Protein AF-A0A1H8K3H8-F1 (afdb_monomer_lite)

Radius of gyration: 20.2 Å; chains: 1; bounding box: 39×56×71 Å

Sequence (162 aa):
MPALSNFAFTDTVAIQMSALSADQTIDALEAACDAVFAGLRADYLHHVAPTSDARMERHVQAFEAWQTAGVSVTYYRTIPSLTPPLRSVGDQLTKLLQTRLSGIYERTIDADAISDIGTTIKTNPGHDTRLVELIADVAAFLLYIRQPGHLQPDVSDLLSEI

Structure (mmCIF, N/CA/C/O backbone):
data_AF-A0A1H8K3H8-F1
#
_entry.id   AF-A0A1H8K3H8-F1
#
loop_
_atom_site.group_PDB
_atom_site.id
_atom_site.type_symbol
_atom_site.label_atom_id
_atom_site.label_alt_id
_atom_site.label_comp_id
_atom_site.label_asym_id
_atom_site.label_entity_id
_atom_site.label_seq_id
_atom_site.pdbx_PDB_ins_code
_atom_site.Cartn_x
_atom_site.Cartn_y
_atom_site.Cartn_z
_atom_site.occupancy
_atom_site.B_iso_or_equiv
_atom_site.auth_seq_id
_atom_site.auth_comp_id
_atom_site.auth_asym_id
_atom_site.auth_atom_id
_atom_site.pdbx_PDB_model_num
ATOM 1 N N . MET A 1 1 ? 6.168 42.281 49.032 1.00 39.59 1 MET A N 1
ATOM 2 C CA . MET A 1 1 ? 6.511 41.459 47.852 1.00 39.59 1 MET A CA 1
ATOM 3 C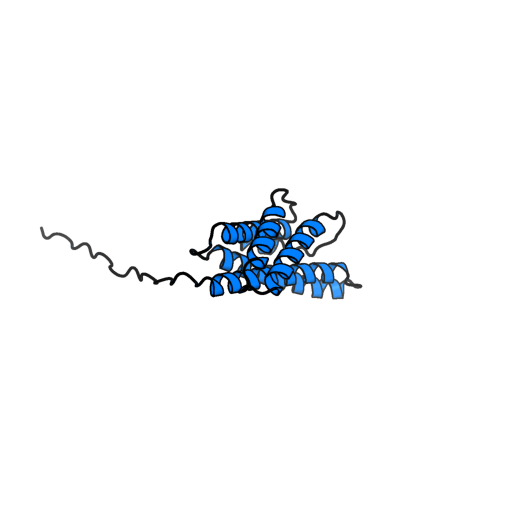 C . MET A 1 1 ? 5.208 40.915 47.285 1.00 39.59 1 MET A C 1
ATOM 5 O O . MET A 1 1 ? 4.563 40.165 48.009 1.00 39.59 1 MET A O 1
ATOM 9 N N . PRO A 1 2 ? 4.742 41.343 46.100 1.00 36.66 2 PRO A N 1
ATOM 10 C CA . PRO A 1 2 ? 3.550 40.765 45.492 1.00 36.66 2 PRO A CA 1
ATOM 11 C C . PRO A 1 2 ? 3.914 39.487 44.724 1.00 36.66 2 PRO A C 1
ATOM 13 O O . PRO A 1 2 ? 4.947 39.428 44.057 1.00 36.66 2 PRO A O 1
ATOM 16 N N . ALA A 1 3 ? 3.074 38.463 44.870 1.00 36.53 3 ALA A N 1
ATOM 17 C CA . ALA A 1 3 ? 3.187 37.193 44.169 1.00 36.53 3 ALA A CA 1
ATOM 18 C C . ALA A 1 3 ? 3.009 37.408 42.660 1.00 36.53 3 ALA A C 1
ATOM 20 O O . ALA A 1 3 ? 2.036 38.028 42.229 1.00 36.53 3 ALA A O 1
ATOM 21 N N . LEU A 1 4 ? 3.958 36.901 41.873 1.00 38.94 4 LEU A N 1
ATOM 22 C CA . LEU A 1 4 ? 3.836 36.839 40.425 1.00 38.94 4 LEU A CA 1
ATOM 23 C C . LEU A 1 4 ? 2.756 35.817 40.069 1.00 38.94 4 LEU A C 1
ATOM 25 O O . LEU A 1 4 ? 2.825 34.640 40.416 1.00 38.94 4 LEU A O 1
ATOM 29 N N . SER A 1 5 ? 1.743 36.334 39.395 1.00 37.38 5 SER A N 1
ATOM 30 C CA . SER A 1 5 ? 0.670 35.646 38.706 1.00 37.38 5 SER A CA 1
ATOM 31 C C . SER A 1 5 ? 1.232 34.620 37.719 1.00 37.38 5 SER A C 1
ATOM 33 O O . SER A 1 5 ? 1.759 34.977 36.667 1.00 37.38 5 SER A O 1
ATOM 35 N N . ASN A 1 6 ? 1.064 33.332 38.027 1.00 38.22 6 ASN A N 1
ATOM 36 C CA . ASN A 1 6 ? 1.120 32.290 37.010 1.00 38.22 6 ASN A CA 1
ATOM 37 C C . ASN A 1 6 ? -0.113 32.451 36.116 1.00 38.22 6 ASN A C 1
ATOM 39 O O . ASN A 1 6 ? -1.211 32.015 36.459 1.00 38.22 6 ASN A O 1
ATOM 43 N N . PHE A 1 7 ? 0.085 33.106 34.974 1.00 33.91 7 PHE A N 1
ATOM 44 C CA . PHE A 1 7 ? -0.769 32.959 33.805 1.00 33.91 7 PHE A CA 1
ATOM 45 C C . PHE A 1 7 ? -0.773 31.475 33.417 1.00 33.91 7 PHE A C 1
ATOM 47 O O . PHE A 1 7 ? 0.112 30.995 32.712 1.00 33.91 7 PHE A O 1
ATOM 54 N N . ALA A 1 8 ? -1.755 30.727 33.918 1.00 36.62 8 ALA A N 1
ATOM 55 C CA . ALA A 1 8 ? -2.129 29.463 33.316 1.00 36.62 8 ALA A CA 1
ATOM 56 C C . ALA A 1 8 ? -2.730 29.807 31.952 1.00 36.62 8 ALA A C 1
ATOM 58 O O . ALA A 1 8 ? -3.850 30.314 31.874 1.00 36.62 8 ALA A O 1
ATOM 59 N N . PHE A 1 9 ? -1.937 29.594 30.901 1.00 35.41 9 PHE A N 1
ATOM 60 C CA . PHE A 1 9 ? -2.364 29.612 29.506 1.00 35.41 9 PHE A CA 1
ATOM 61 C C . PHE A 1 9 ? -3.466 28.555 29.350 1.00 35.41 9 PHE A C 1
ATOM 63 O O . PHE A 1 9 ? -3.230 27.379 29.081 1.00 35.41 9 PHE A O 1
ATOM 70 N N . THR A 1 10 ? -4.689 28.977 29.639 1.00 39.31 10 THR A N 1
ATOM 71 C CA . THR A 1 10 ? -5.930 28.267 29.372 1.00 39.31 10 THR A CA 1
ATOM 72 C C . THR A 1 10 ? -6.249 28.554 27.923 1.00 39.31 10 THR A C 1
ATOM 74 O O . THR A 1 10 ? -7.017 29.446 27.626 1.00 39.31 10 THR A O 1
ATOM 77 N N . ASP A 1 11 ? -5.555 27.849 27.040 1.00 33.56 11 ASP A N 1
ATOM 78 C CA . ASP A 1 11 ? -5.942 27.645 25.646 1.00 33.56 11 ASP A CA 1
ATOM 79 C C . ASP A 1 11 ? -5.193 26.408 25.151 1.00 33.56 11 ASP A C 1
ATOM 81 O O . ASP A 1 11 ? -4.502 26.387 24.133 1.00 33.56 11 ASP A O 1
ATOM 85 N N . THR A 1 12 ? -5.335 25.309 25.896 1.00 34.53 12 THR A N 1
ATOM 86 C CA . THR A 1 12 ? -5.382 24.028 25.205 1.00 34.53 12 THR A CA 1
ATOM 87 C C . THR A 1 12 ? -6.671 24.103 24.408 1.00 34.53 12 THR A C 1
ATOM 89 O O . THR A 1 12 ? -7.755 23.884 24.945 1.00 34.53 12 THR A O 1
ATOM 92 N N . VAL A 1 13 ? -6.552 24.489 23.138 1.00 34.62 13 VAL A N 1
ATOM 93 C CA . VAL A 1 13 ? -7.506 24.096 22.113 1.00 34.62 13 VAL A CA 1
ATOM 94 C C . VAL A 1 13 ? -7.561 22.582 22.237 1.00 34.62 13 VAL A C 1
ATOM 96 O O . VAL A 1 13 ? -6.742 21.854 21.680 1.00 34.62 13 VAL A O 1
ATOM 99 N N . ALA A 1 14 ? -8.477 22.103 23.074 1.00 36.19 14 ALA A N 1
ATOM 100 C CA . ALA A 1 14 ? -8.986 20.767 22.981 1.00 36.19 14 ALA A CA 1
ATOM 101 C C . ALA A 1 14 ? -9.638 20.769 21.608 1.00 36.19 14 ALA A C 1
ATOM 103 O O . ALA A 1 14 ? -10.797 21.147 21.450 1.00 36.19 14 ALA A O 1
ATOM 104 N N . ILE A 1 15 ? -8.844 20.430 20.591 1.00 37.44 15 ILE A N 1
ATOM 105 C CA . ILE A 1 15 ? -9.378 19.870 19.373 1.00 37.44 15 ILE A CA 1
ATOM 106 C C . ILE A 1 15 ? -10.184 18.699 19.917 1.00 37.44 15 ILE A C 1
ATOM 108 O O . ILE A 1 15 ? -9.620 17.686 20.333 1.00 37.44 15 ILE A O 1
ATOM 112 N N . GLN A 1 16 ? -11.498 18.886 20.041 1.00 35.06 16 GLN A N 1
ATOM 113 C CA . GLN A 1 16 ? -12.435 17.786 20.100 1.00 35.06 16 GLN A CA 1
ATOM 114 C C . GLN A 1 16 ? -12.220 17.060 18.778 1.00 35.06 16 GLN A C 1
ATOM 116 O O . GLN A 1 16 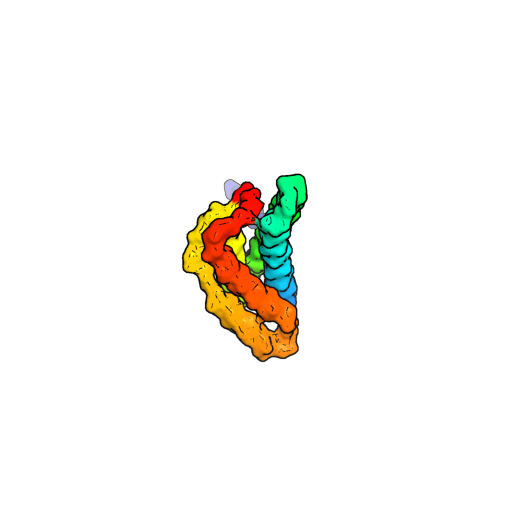? -12.900 17.316 17.790 1.00 35.06 16 GLN A O 1
ATOM 121 N N . MET A 1 17 ? -11.193 16.210 18.735 1.00 39.72 17 MET A N 1
ATOM 122 C CA . MET A 1 17 ? -11.058 15.180 17.734 1.00 39.72 17 MET A CA 1
ATOM 123 C C . MET A 1 17 ? -12.233 14.267 18.027 1.00 39.72 17 MET A C 1
ATOM 125 O O . MET A 1 17 ? -12.156 13.395 18.892 1.00 39.72 17 MET A O 1
ATOM 129 N N . SER A 1 18 ? -13.372 14.556 17.396 1.00 46.22 18 SER A N 1
ATOM 130 C CA . SER A 1 18 ? -14.469 13.610 17.338 1.00 46.22 18 SER A CA 1
ATOM 131 C C . SER A 1 18 ? -13.848 12.297 16.886 1.00 46.22 18 SER A C 1
ATOM 133 O O . SER A 1 18 ? -13.236 12.254 15.816 1.00 46.22 18 SER A O 1
ATOM 135 N N . ALA A 1 19 ? -13.927 11.269 17.730 1.00 56.91 19 ALA A N 1
ATOM 136 C CA . ALA A 1 19 ? -13.546 9.926 17.332 1.00 56.91 19 ALA A CA 1
ATOM 137 C C . ALA A 1 19 ? -14.240 9.650 15.994 1.00 56.91 19 ALA A C 1
ATOM 139 O O . ALA A 1 19 ? -15.457 9.835 15.901 1.00 56.91 19 ALA A O 1
ATOM 140 N N . LEU A 1 20 ? -13.463 9.313 14.960 1.00 59.78 20 LEU A N 1
ATOM 141 C CA . LEU A 1 20 ? -14.031 8.967 13.662 1.00 59.78 20 LEU A CA 1
ATOM 142 C C . LEU A 1 20 ? -15.086 7.887 13.893 1.00 59.78 20 LEU A C 1
ATOM 144 O O . LEU A 1 20 ? -14.877 6.963 14.688 1.00 59.78 20 LEU A O 1
ATOM 148 N N . SER A 1 21 ? -16.230 8.037 13.231 1.00 67.31 21 SER A N 1
ATOM 149 C CA . SER A 1 21 ? -17.249 6.992 13.219 1.00 67.31 21 SER A CA 1
ATOM 150 C C . SER A 1 21 ? -16.664 5.688 12.660 1.00 67.31 21 SER A C 1
ATOM 152 O O . SER A 1 21 ? -15.616 5.686 12.003 1.00 67.31 21 SER A O 1
ATOM 154 N N . ALA A 1 22 ? -17.329 4.563 12.937 1.00 64.56 22 ALA A N 1
ATOM 155 C CA . ALA A 1 22 ? -16.922 3.269 12.392 1.00 64.56 22 ALA A CA 1
ATOM 156 C C . ALA A 1 22 ? -16.802 3.331 10.859 1.00 64.56 22 ALA A C 1
ATOM 158 O O . ALA A 1 22 ? -15.788 2.898 10.321 1.00 64.56 22 ALA A O 1
ATOM 159 N N . ASP A 1 23 ? -17.761 3.983 10.199 1.00 66.62 23 ASP A N 1
ATOM 160 C CA . ASP A 1 23 ? -17.801 4.167 8.744 1.00 66.62 23 ASP A CA 1
ATOM 161 C C . ASP A 1 23 ? -16.587 4.957 8.237 1.00 66.62 23 ASP A C 1
ATOM 163 O O . ASP A 1 23 ? -15.854 4.487 7.379 1.00 66.62 23 ASP A O 1
ATOM 167 N N . GLN A 1 24 ? -16.258 6.088 8.868 1.00 70.25 24 GLN A N 1
ATOM 168 C CA . GLN A 1 24 ? -15.080 6.882 8.484 1.00 70.25 24 GLN A CA 1
ATOM 169 C C . GLN A 1 24 ? -13.747 6.152 8.713 1.00 70.25 24 GLN A C 1
ATOM 171 O O . GLN A 1 24 ? -12.747 6.434 8.056 1.00 70.25 24 GLN A O 1
ATOM 176 N N . THR A 1 25 ? -13.711 5.234 9.679 1.00 74.56 25 THR A N 1
ATOM 177 C CA . THR A 1 25 ? -12.530 4.404 9.943 1.00 74.56 25 THR A CA 1
ATOM 178 C C . THR A 1 25 ? -12.363 3.332 8.865 1.00 74.56 25 THR A C 1
ATOM 180 O O . THR A 1 25 ? -11.238 2.989 8.504 1.00 74.56 25 THR A O 1
ATOM 183 N N . ILE A 1 26 ? -13.477 2.823 8.339 1.00 75.81 26 ILE A N 1
ATOM 184 C CA . ILE A 1 26 ? -13.509 1.873 7.228 1.00 75.81 26 ILE A CA 1
ATOM 185 C C . ILE A 1 26 ? -13.119 2.569 5.926 1.00 75.81 26 ILE A C 1
ATOM 187 O O . ILE A 1 26 ? -12.238 2.064 5.243 1.00 75.81 26 ILE A O 1
ATOM 191 N N . ASP A 1 27 ? -13.658 3.755 5.641 1.00 79.06 27 ASP A N 1
ATOM 192 C CA . ASP A 1 27 ? -13.276 4.552 4.466 1.00 79.06 27 ASP A CA 1
ATOM 193 C C . ASP A 1 27 ? -11.763 4.833 4.446 1.00 79.06 27 ASP A C 1
ATOM 195 O O . ASP A 1 27 ? -11.099 4.741 3.412 1.00 79.06 27 ASP A O 1
ATOM 199 N N . ALA A 1 28 ? -11.185 5.144 5.612 1.00 82.44 28 ALA A N 1
ATOM 200 C CA . ALA A 1 28 ? -9.747 5.356 5.745 1.00 82.44 28 ALA A CA 1
ATOM 201 C C . ALA A 1 28 ? -8.934 4.070 5.509 1.00 82.44 28 ALA A C 1
ATOM 203 O O . ALA A 1 28 ? -7.848 4.130 4.930 1.00 82.44 28 ALA A O 1
ATOM 204 N N . LEU A 1 29 ? -9.451 2.912 5.937 1.00 83.00 29 LEU A N 1
ATOM 205 C CA . LEU A 1 29 ? -8.840 1.616 5.645 1.00 83.00 29 LEU A CA 1
ATOM 206 C C . LEU A 1 29 ? -8.916 1.293 4.147 1.00 83.00 29 LEU A C 1
ATOM 208 O O . LEU A 1 29 ? -7.913 0.881 3.571 1.00 83.00 29 LEU A O 1
ATOM 212 N N . GLU A 1 30 ? -10.071 1.508 3.514 1.00 82.25 30 GLU A N 1
ATOM 213 C CA . GLU A 1 30 ? -10.260 1.312 2.073 1.00 82.25 30 GLU A CA 1
ATOM 214 C C . GLU A 1 30 ? -9.279 2.161 1.271 1.00 82.25 30 GLU A C 1
ATOM 216 O O . GLU A 1 30 ? -8.575 1.632 0.413 1.00 82.25 30 GLU A O 1
ATOM 221 N N . ALA A 1 31 ? -9.156 3.448 1.606 1.00 85.31 31 ALA A N 1
ATOM 222 C CA . ALA A 1 31 ? -8.211 4.349 0.958 1.00 85.31 31 ALA A CA 1
ATOM 223 C C . ALA A 1 31 ? -6.753 3.882 1.117 1.00 85.31 31 ALA A C 1
ATOM 225 O O . ALA A 1 31 ? -5.980 3.923 0.157 1.00 85.31 31 ALA A O 1
ATOM 226 N N . ALA A 1 32 ? -6.371 3.401 2.306 1.00 87.88 32 ALA A N 1
ATOM 227 C CA . ALA A 1 32 ? -5.037 2.855 2.542 1.00 87.88 32 ALA A CA 1
ATOM 228 C C . ALA A 1 32 ? -4.779 1.591 1.706 1.00 87.88 32 ALA A C 1
ATOM 230 O O . ALA A 1 32 ? -3.718 1.468 1.092 1.00 87.88 32 ALA A O 1
ATOM 231 N N . CYS A 1 33 ? -5.749 0.677 1.635 1.00 83.50 33 CYS A N 1
ATOM 232 C CA . CYS A 1 33 ? -5.660 -0.516 0.799 1.00 83.50 33 CYS A CA 1
ATOM 233 C C . CYS A 1 33 ? -5.573 -0.162 -0.695 1.00 83.50 33 CYS A C 1
ATOM 235 O O . CYS A 1 33 ? -4.650 -0.623 -1.364 1.00 83.50 33 CYS A O 1
ATOM 237 N N . ASP A 1 34 ? -6.470 0.687 -1.208 1.00 85.38 34 ASP A N 1
ATOM 238 C CA . ASP A 1 34 ? -6.484 1.147 -2.605 1.00 85.38 34 ASP A CA 1
ATOM 239 C C . ASP A 1 34 ? -5.138 1.774 -3.009 1.00 85.38 34 ASP A C 1
ATOM 241 O O . ASP A 1 34 ? -4.603 1.492 -4.086 1.00 85.38 34 ASP A O 1
ATOM 245 N N . ALA A 1 35 ? -4.554 2.599 -2.134 1.00 88.94 35 ALA A N 1
ATOM 246 C CA . ALA A 1 35 ? -3.269 3.238 -2.391 1.00 88.94 35 ALA A CA 1
ATOM 247 C C . ALA A 1 35 ? -2.117 2.221 -2.442 1.00 88.94 35 ALA A C 1
ATOM 249 O O . ALA A 1 35 ? -1.286 2.279 -3.352 1.00 88.94 35 ALA A O 1
ATOM 250 N N . VAL A 1 36 ? -2.096 1.244 -1.525 1.00 86.25 36 VAL A N 1
ATOM 251 C CA . VAL A 1 36 ? -1.132 0.135 -1.580 1.00 86.25 36 VAL A CA 1
ATOM 252 C C . VAL A 1 36 ? -1.268 -0.603 -2.911 1.00 86.25 36 VAL A C 1
ATOM 254 O O . VAL A 1 36 ? -0.261 -0.781 -3.593 1.00 86.25 36 VAL A O 1
ATOM 257 N N . PHE A 1 37 ? -2.488 -0.937 -3.347 1.00 82.25 37 PHE A N 1
ATOM 258 C CA . PHE A 1 37 ? -2.725 -1.595 -4.639 1.00 82.25 37 PHE A CA 1
ATOM 259 C C . PHE A 1 37 ? -2.234 -0.825 -5.842 1.00 82.25 37 PHE A C 1
ATOM 261 O O . PHE A 1 37 ? -1.676 -1.426 -6.764 1.00 82.25 37 PHE A O 1
ATOM 268 N N . ALA A 1 38 ? -2.443 0.487 -5.855 1.00 86.31 38 ALA A N 1
ATOM 269 C CA . ALA A 1 38 ? -1.910 1.331 -6.908 1.00 86.31 38 ALA A CA 1
ATOM 270 C C . ALA A 1 38 ? -0.382 1.179 -6.998 1.00 86.31 38 ALA A C 1
ATOM 272 O O . ALA A 1 38 ? 0.138 0.996 -8.101 1.00 86.31 38 ALA A O 1
ATOM 273 N N . GLY A 1 39 ? 0.311 1.143 -5.852 1.00 87.56 39 GLY A N 1
ATOM 274 C CA . GLY A 1 39 ? 1.746 0.858 -5.765 1.00 87.56 39 GLY A CA 1
ATOM 275 C C . GLY A 1 39 ? 2.115 -0.510 -6.344 1.00 87.56 39 GLY A C 1
ATOM 276 O O . GLY A 1 39 ? 2.990 -0.610 -7.205 1.00 87.56 39 GLY A O 1
ATOM 277 N N . LEU A 1 40 ? 1.380 -1.561 -5.968 1.00 82.62 40 LEU A N 1
ATOM 278 C CA . LEU A 1 40 ? 1.620 -2.927 -6.461 1.00 82.62 40 LEU A CA 1
ATOM 279 C C . LEU A 1 40 ? 1.464 -3.031 -7.974 1.00 82.62 40 LEU A C 1
ATOM 281 O O . LEU A 1 40 ? 2.258 -3.658 -8.678 1.00 82.62 40 LEU A O 1
ATOM 285 N N . ARG A 1 41 ? 0.401 -2.414 -8.486 1.00 83.88 41 ARG A N 1
ATOM 286 C CA . ARG A 1 41 ? 0.107 -2.391 -9.911 1.00 83.88 41 ARG A CA 1
ATOM 287 C C . ARG A 1 41 ? 1.183 -1.621 -10.664 1.00 83.88 41 ARG A C 1
ATOM 289 O O . ARG A 1 41 ? 1.571 -2.050 -11.749 1.00 83.88 41 ARG A O 1
ATOM 296 N N . ALA A 1 42 ? 1.671 -0.517 -10.108 1.00 87.12 42 ALA A N 1
ATOM 297 C CA . ALA A 1 42 ? 2.751 0.252 -10.704 1.00 87.12 42 ALA A CA 1
ATOM 298 C C . ALA A 1 42 ? 4.063 -0.552 -10.753 1.00 87.12 42 ALA A C 1
ATOM 300 O O . ALA A 1 42 ? 4.709 -0.577 -11.802 1.00 87.12 42 ALA A O 1
ATOM 301 N N . ASP A 1 43 ? 4.394 -1.305 -9.698 1.00 84.81 43 ASP A N 1
ATOM 302 C CA . ASP A 1 43 ? 5.535 -2.232 -9.698 1.00 84.81 43 ASP A CA 1
ATOM 303 C C . ASP A 1 43 ? 5.410 -3.296 -10.794 1.00 84.81 43 ASP A C 1
ATOM 305 O O . ASP A 1 43 ? 6.359 -3.545 -11.542 1.00 84.81 43 ASP A O 1
ATOM 309 N N . TYR A 1 44 ? 4.229 -3.908 -10.931 1.00 83.00 44 TYR A N 1
ATOM 310 C CA . TYR A 1 44 ? 3.971 -4.887 -11.987 1.00 83.00 44 TYR A CA 1
ATOM 311 C C . TYR A 1 44 ? 4.133 -4.269 -13.379 1.00 83.00 44 TYR A C 1
ATOM 313 O O . TYR A 1 44 ? 4.794 -4.843 -14.244 1.00 83.00 44 TYR A O 1
ATOM 321 N N . LEU A 1 45 ? 3.573 -3.076 -13.598 1.00 84.19 45 LEU A N 1
ATOM 322 C CA . LEU A 1 45 ? 3.685 -2.366 -14.871 1.00 84.19 45 LEU A CA 1
ATOM 323 C C . LEU A 1 45 ? 5.133 -1.988 -15.192 1.00 84.19 45 LEU A C 1
ATOM 325 O O . LEU A 1 45 ? 5.531 -2.077 -16.353 1.00 84.19 45 LEU A O 1
ATOM 329 N N . HIS A 1 46 ? 5.923 -1.609 -14.186 1.00 87.12 46 HIS A N 1
ATOM 330 C CA . HIS A 1 46 ? 7.360 -1.399 -14.333 1.00 87.12 46 HIS A CA 1
ATOM 331 C C . HIS A 1 46 ? 8.072 -2.692 -14.747 1.00 87.12 46 HIS A C 1
ATOM 333 O O . HIS A 1 46 ? 8.877 -2.682 -15.677 1.00 87.12 46 HIS A O 1
ATOM 339 N N . HIS A 1 47 ? 7.741 -3.816 -14.109 1.00 83.44 47 HIS A N 1
ATOM 340 C CA . HIS A 1 47 ? 8.330 -5.116 -14.417 1.00 83.44 47 HIS A CA 1
ATOM 341 C C . HIS A 1 47 ? 8.062 -5.568 -15.863 1.00 83.44 47 HIS A C 1
ATOM 343 O O . HIS A 1 47 ? 8.982 -6.008 -16.551 1.00 83.44 47 HIS A O 1
ATOM 349 N N . VAL A 1 48 ? 6.822 -5.434 -16.348 1.00 83.44 48 VAL A N 1
ATOM 350 C CA . VAL A 1 48 ? 6.430 -5.899 -17.693 1.00 83.44 48 VAL A CA 1
ATOM 351 C C . VAL A 1 48 ? 6.693 -4.883 -18.811 1.00 83.44 48 VAL A C 1
ATOM 353 O O . VAL A 1 48 ? 6.378 -5.150 -19.972 1.00 83.44 48 VAL A O 1
ATOM 356 N N . ALA A 1 49 ? 7.246 -3.708 -18.498 1.00 86.75 49 ALA A N 1
ATOM 357 C CA . ALA A 1 49 ? 7.478 -2.668 -19.493 1.00 86.75 49 ALA A CA 1
ATOM 358 C C . ALA A 1 49 ? 8.526 -3.107 -20.547 1.00 86.75 49 ALA A C 1
ATOM 360 O O . ALA A 1 49 ? 9.644 -3.507 -20.197 1.00 86.75 49 ALA A O 1
ATOM 361 N N . PRO A 1 50 ? 8.196 -3.004 -21.852 1.00 86.44 50 PRO A N 1
ATOM 362 C CA . PRO A 1 50 ? 8.964 -3.641 -22.926 1.00 86.44 50 PRO A CA 1
ATOM 363 C C . PRO A 1 50 ? 10.273 -2.920 -23.265 1.00 86.44 50 PRO A C 1
ATOM 365 O O . PRO A 1 50 ? 11.180 -3.521 -23.838 1.00 86.44 50 PRO A O 1
ATOM 368 N N . THR A 1 51 ? 10.385 -1.634 -22.930 1.00 90.31 51 THR A N 1
ATOM 369 C CA . THR A 1 51 ? 11.531 -0.786 -23.277 1.00 90.31 51 THR A CA 1
ATOM 370 C C . THR A 1 51 ? 12.082 -0.071 -22.049 1.00 90.31 51 THR A C 1
ATOM 372 O O . THR A 1 51 ? 11.422 0.026 -21.014 1.00 90.31 51 THR A O 1
ATOM 375 N N . SER A 1 52 ? 13.314 0.431 -22.161 1.00 86.31 52 SER A N 1
ATOM 376 C CA . SER A 1 52 ? 13.935 1.222 -21.094 1.00 86.31 52 SER A CA 1
ATOM 377 C C . SER A 1 52 ? 13.181 2.528 -20.833 1.00 86.31 52 SER A C 1
ATOM 379 O O . SER A 1 52 ? 12.962 2.874 -19.678 1.00 86.31 52 SER A O 1
ATOM 381 N N . ASP A 1 53 ? 12.734 3.209 -21.890 1.00 87.12 53 ASP A N 1
ATOM 382 C CA . ASP A 1 53 ? 11.996 4.473 -21.771 1.00 87.12 53 ASP A CA 1
ATOM 383 C C . ASP A 1 53 ? 10.634 4.258 -21.100 1.00 87.12 53 ASP A C 1
ATOM 385 O O . ASP A 1 53 ? 10.286 4.967 -20.159 1.00 87.12 53 ASP A O 1
ATOM 389 N N . ALA A 1 54 ? 9.911 3.198 -21.486 1.00 85.62 54 ALA A N 1
ATOM 390 C CA . ALA A 1 54 ? 8.663 2.829 -20.825 1.00 85.62 54 ALA A CA 1
ATOM 391 C C . ALA A 1 54 ? 8.894 2.472 -19.349 1.00 85.62 54 ALA A C 1
ATOM 393 O O . ALA A 1 54 ? 8.083 2.834 -18.503 1.00 85.62 54 ALA A O 1
ATOM 394 N N . ARG A 1 55 ? 10.004 1.799 -19.008 1.00 86.81 55 ARG A N 1
ATOM 395 C CA . ARG A 1 55 ? 10.357 1.537 -17.603 1.00 86.81 55 ARG A CA 1
ATOM 396 C C . ARG A 1 55 ? 10.580 2.822 -16.814 1.00 86.81 55 ARG A C 1
ATOM 398 O O . ARG A 1 55 ? 10.124 2.882 -15.681 1.00 86.81 55 ARG A O 1
ATOM 405 N N . MET A 1 56 ? 11.207 3.841 -17.400 1.00 87.50 56 MET A N 1
ATOM 406 C CA . MET A 1 56 ? 11.407 5.131 -16.732 1.00 87.50 56 MET A CA 1
ATOM 407 C C . MET A 1 56 ? 10.069 5.801 -16.386 1.00 87.50 56 MET A C 1
ATOM 409 O O . MET A 1 56 ? 9.864 6.223 -15.252 1.00 87.50 56 MET A O 1
ATOM 413 N N . GLU A 1 57 ? 9.116 5.822 -17.320 1.00 88.12 57 GLU A N 1
ATOM 414 C CA . GLU A 1 57 ? 7.767 6.347 -17.056 1.00 88.12 57 GLU A CA 1
ATOM 415 C C . GLU A 1 57 ? 7.040 5.546 -15.964 1.00 88.12 57 GLU A C 1
ATOM 417 O O . GLU A 1 57 ? 6.392 6.118 -15.086 1.00 88.12 57 GLU A O 1
ATOM 422 N N . ARG A 1 58 ? 7.166 4.211 -15.978 1.00 88.81 58 ARG A N 1
ATOM 423 C CA . ARG A 1 58 ? 6.583 3.353 -14.934 1.00 88.81 58 ARG A CA 1
ATOM 424 C C . ARG A 1 58 ? 7.269 3.506 -13.583 1.00 88.81 58 ARG A C 1
ATOM 426 O O . ARG A 1 58 ? 6.617 3.308 -12.565 1.00 88.81 58 ARG A O 1
ATOM 433 N N . HIS A 1 59 ? 8.547 3.863 -13.563 1.00 90.06 59 HIS A N 1
ATOM 434 C CA . HIS A 1 59 ? 9.286 4.118 -12.335 1.00 90.06 59 HIS A CA 1
ATOM 435 C C . HIS A 1 59 ? 8.725 5.345 -11.610 1.00 90.06 59 HIS A C 1
ATOM 437 O O . HIS A 1 59 ? 8.428 5.265 -10.422 1.00 90.06 59 HIS A O 1
ATOM 443 N N . VAL A 1 60 ? 8.481 6.442 -12.338 1.00 90.44 60 VAL A N 1
ATOM 444 C CA . VAL A 1 60 ? 7.835 7.645 -11.781 1.00 90.44 60 VAL A CA 1
ATOM 445 C C . VAL A 1 60 ? 6.434 7.323 -11.255 1.00 90.44 60 VAL A C 1
ATOM 447 O O . VAL A 1 60 ? 6.101 7.687 -10.133 1.00 90.44 60 VAL A O 1
ATOM 450 N N . GLN A 1 61 ? 5.640 6.560 -12.014 1.00 90.69 61 GLN A N 1
ATOM 451 C CA . GLN A 1 61 ? 4.310 6.125 -11.566 1.00 90.69 61 GLN A CA 1
ATOM 452 C C . GLN A 1 61 ? 4.366 5.273 -10.293 1.00 90.69 61 GLN A C 1
ATOM 454 O O . GLN A 1 61 ? 3.505 5.408 -9.427 1.00 90.69 61 GLN A O 1
ATOM 459 N N . ALA A 1 62 ? 5.364 4.394 -10.170 1.00 89.31 62 ALA A N 1
ATOM 460 C CA . ALA A 1 62 ? 5.561 3.600 -8.964 1.00 89.31 62 ALA A CA 1
ATOM 461 C C . ALA A 1 62 ? 5.939 4.482 -7.774 1.00 89.31 62 ALA A C 1
ATOM 463 O O . ALA A 1 62 ? 5.368 4.309 -6.702 1.00 89.31 62 ALA A O 1
ATOM 464 N N . PHE A 1 63 ? 6.829 5.455 -7.969 1.00 91.38 63 PHE A N 1
ATOM 465 C CA . PHE A 1 63 ? 7.199 6.410 -6.929 1.00 91.38 63 PHE A CA 1
ATOM 466 C C . PHE A 1 63 ? 5.977 7.176 -6.395 1.00 91.38 63 PHE A C 1
ATOM 468 O O . PHE A 1 63 ? 5.713 7.152 -5.196 1.00 91.38 63 PHE A O 1
ATOM 475 N N . GLU A 1 64 ? 5.179 7.787 -7.276 1.00 92.19 64 GLU A N 1
ATOM 476 C CA . GLU A 1 64 ? 3.980 8.550 -6.890 1.00 92.19 64 GLU A CA 1
ATOM 477 C C . GLU A 1 64 ? 2.929 7.674 -6.184 1.00 92.19 64 GLU A C 1
ATOM 479 O O . GLU A 1 64 ? 2.319 8.077 -5.186 1.00 92.19 64 GLU A O 1
ATOM 484 N N . ALA A 1 65 ? 2.728 6.450 -6.679 1.00 91.81 65 ALA A N 1
ATOM 485 C CA . ALA A 1 65 ? 1.788 5.509 -6.087 1.00 91.81 65 ALA A CA 1
ATOM 486 C C . ALA A 1 65 ? 2.234 5.060 -4.687 1.00 91.81 65 ALA A C 1
ATOM 488 O O . ALA A 1 65 ? 1.427 5.053 -3.757 1.00 91.81 65 ALA A O 1
ATOM 489 N N . TRP A 1 66 ? 3.520 4.748 -4.505 1.00 91.00 66 TRP A N 1
ATOM 490 C CA . TRP A 1 66 ? 4.069 4.354 -3.207 1.00 91.00 66 TRP A CA 1
ATOM 491 C C . TRP A 1 66 ? 4.137 5.513 -2.209 1.00 91.00 66 TRP A C 1
ATOM 493 O O . TRP A 1 66 ? 3.896 5.296 -1.022 1.00 91.00 66 TRP A O 1
ATOM 503 N N . GLN A 1 67 ? 4.355 6.745 -2.673 1.00 92.75 67 GLN A N 1
ATOM 504 C CA . GLN A 1 67 ? 4.229 7.938 -1.835 1.00 92.75 67 GLN A CA 1
ATOM 505 C C . GLN A 1 67 ? 2.788 8.104 -1.326 1.00 92.75 67 GLN A C 1
ATOM 507 O O . GLN A 1 67 ? 2.557 8.300 -0.132 1.00 92.75 67 GLN A O 1
ATOM 512 N N . THR A 1 68 ? 1.799 7.948 -2.212 1.00 93.19 68 THR A N 1
ATOM 513 C CA . THR A 1 68 ? 0.373 8.005 -1.845 1.00 93.19 68 THR A CA 1
ATOM 514 C C . THR A 1 68 ? -0.001 6.893 -0.862 1.00 93.19 68 THR A C 1
ATOM 516 O O . THR A 1 68 ? -0.742 7.134 0.097 1.00 93.19 68 THR A O 1
ATOM 519 N N . ALA A 1 69 ? 0.537 5.685 -1.060 1.00 90.50 69 ALA A N 1
ATOM 520 C CA . ALA A 1 69 ? 0.373 4.570 -0.134 1.00 90.50 69 ALA A CA 1
ATOM 521 C C . ALA A 1 69 ? 0.932 4.905 1.253 1.00 90.50 69 ALA A C 1
ATOM 523 O O . ALA A 1 69 ? 0.243 4.689 2.248 1.00 90.50 69 ALA A O 1
ATOM 524 N N . GLY A 1 70 ? 2.125 5.504 1.325 1.00 90.25 70 GLY A N 1
ATOM 525 C CA . GLY A 1 70 ? 2.721 5.928 2.590 1.00 90.25 70 GLY A CA 1
ATOM 526 C C . GLY A 1 70 ? 1.882 6.946 3.345 1.00 90.25 70 GLY A C 1
ATOM 527 O O . GLY A 1 70 ? 1.568 6.729 4.514 1.00 90.25 70 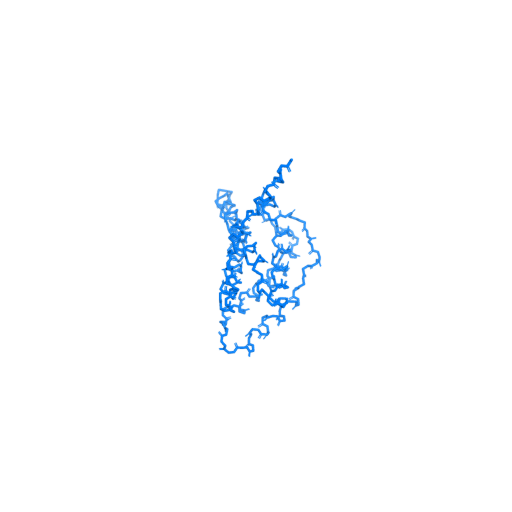GLY A O 1
ATOM 528 N N . VAL A 1 71 ? 1.416 7.998 2.671 1.00 91.12 71 VAL A N 1
ATOM 529 C CA . VAL A 1 71 ? 0.527 8.995 3.288 1.00 91.12 71 VAL A CA 1
ATOM 530 C C . VAL A 1 71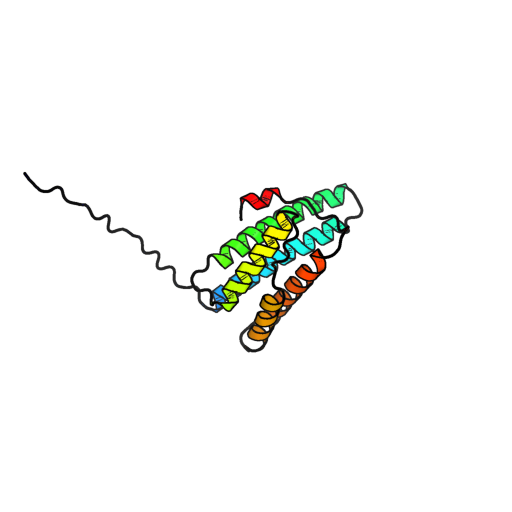 ? -0.764 8.349 3.801 1.00 91.12 71 VAL A C 1
ATOM 532 O O . VAL A 1 71 ? -1.176 8.608 4.932 1.00 91.12 71 VAL A O 1
ATOM 535 N N . SER A 1 72 ? -1.386 7.484 2.998 1.00 90.25 72 SER A N 1
ATOM 536 C CA . SER A 1 72 ? -2.680 6.872 3.327 1.00 90.25 72 SER A CA 1
ATOM 537 C C . SER A 1 72 ? -2.574 5.889 4.497 1.00 90.25 72 SER A C 1
ATOM 539 O O . SER A 1 72 ? -3.396 5.925 5.414 1.00 90.25 72 SER A O 1
ATOM 541 N N . VAL A 1 73 ? -1.531 5.052 4.513 1.00 89.12 73 VAL A N 1
ATOM 542 C CA . VAL A 1 73 ? -1.267 4.102 5.606 1.00 89.12 73 VAL A CA 1
ATOM 543 C C . VAL A 1 73 ? -0.923 4.843 6.899 1.00 89.12 73 VAL A C 1
ATOM 545 O O . VAL A 1 73 ? -1.476 4.515 7.952 1.00 89.12 73 VAL A O 1
ATOM 548 N N . THR A 1 74 ? -0.075 5.874 6.833 1.00 89.06 74 THR A N 1
ATOM 549 C CA . THR A 1 74 ? 0.268 6.706 7.996 1.00 89.06 74 THR A CA 1
ATOM 550 C C . THR A 1 74 ? -0.967 7.405 8.555 1.00 89.06 74 THR A C 1
ATOM 552 O O . THR A 1 74 ? -1.214 7.341 9.762 1.00 89.06 74 THR A O 1
ATOM 555 N N . TYR A 1 75 ? -1.795 8.004 7.694 1.00 87.62 75 TYR A N 1
ATOM 556 C CA . TYR A 1 75 ? -3.049 8.627 8.109 1.00 87.62 75 TYR A CA 1
ATOM 557 C C . TYR A 1 75 ? -3.956 7.626 8.830 1.00 87.62 75 TYR A C 1
ATOM 559 O O . TYR A 1 75 ? -4.331 7.865 9.980 1.00 87.62 75 TYR A O 1
ATOM 567 N N . TYR A 1 76 ? -4.225 6.473 8.211 1.00 87.31 76 TYR A N 1
ATOM 568 C CA . TYR A 1 76 ? -5.055 5.426 8.801 1.00 87.31 76 TYR A CA 1
ATOM 569 C C . TYR A 1 76 ? -4.530 4.981 10.174 1.00 87.31 76 TYR A C 1
ATOM 571 O O . TYR A 1 76 ? -5.280 4.952 11.148 1.00 87.31 76 TYR A O 1
ATOM 579 N N . ARG A 1 77 ? -3.224 4.709 10.300 1.00 84.06 77 ARG A N 1
ATOM 580 C CA . ARG A 1 77 ? -2.612 4.231 11.551 1.00 84.06 77 ARG A CA 1
ATOM 581 C C . ARG A 1 77 ? -2.715 5.236 12.703 1.00 84.06 77 ARG A C 1
ATOM 583 O O . ARG A 1 77 ? -2.784 4.835 13.866 1.00 84.06 77 ARG A O 1
ATOM 590 N N . THR A 1 78 ? -2.722 6.533 12.399 1.00 84.50 78 THR A N 1
ATOM 591 C CA . THR A 1 78 ? -2.820 7.594 13.416 1.00 84.50 78 THR A CA 1
ATOM 592 C C . THR A 1 78 ? -4.238 7.804 13.952 1.00 84.50 78 THR A C 1
ATOM 594 O O . THR A 1 78 ? -4.418 8.577 14.894 1.00 84.50 78 THR A O 1
ATOM 597 N N . ILE A 1 79 ? -5.241 7.089 13.426 1.00 83.94 79 ILE A N 1
ATOM 598 C CA . ILE A 1 79 ? -6.620 7.170 13.911 1.00 83.94 79 ILE A CA 1
ATOM 599 C C . ILE A 1 79 ? -6.700 6.633 15.357 1.00 83.94 79 ILE A C 1
ATOM 601 O O . ILE A 1 79 ? -6.457 5.448 15.613 1.00 83.94 79 ILE A O 1
ATOM 605 N N . PRO A 1 80 ? -7.078 7.470 16.343 1.00 75.19 80 PRO A N 1
ATOM 606 C CA . PRO A 1 80 ? -7.053 7.077 17.751 1.00 75.19 80 PRO A CA 1
ATOM 607 C C . PRO A 1 80 ? -8.134 6.044 18.100 1.00 75.19 80 PRO A C 1
ATOM 609 O O . PRO A 1 80 ? -7.919 5.208 18.979 1.00 75.19 80 PRO A O 1
ATOM 612 N N . SER A 1 81 ? -9.268 6.063 17.392 1.00 77.56 81 SER A N 1
ATOM 613 C CA . SER A 1 81 ? -10.446 5.223 17.641 1.00 77.56 81 SER A CA 1
ATOM 614 C C . SER A 1 81 ? -10.386 3.825 17.017 1.00 77.56 81 SER A C 1
ATOM 616 O O . SER A 1 81 ? -11.371 3.091 17.095 1.00 77.56 81 SER A O 1
ATOM 618 N N . LEU A 1 82 ? -9.251 3.419 16.432 1.00 76.19 82 LEU A N 1
ATOM 619 C CA . LEU A 1 82 ? -9.110 2.083 15.852 1.00 76.19 82 LEU A CA 1
ATOM 620 C C . LEU A 1 82 ? -9.324 0.992 16.902 1.00 76.19 82 LEU A C 1
ATOM 622 O O . LEU A 1 82 ? -8.616 0.932 17.918 1.00 76.19 82 LEU A O 1
ATOM 626 N N . THR A 1 83 ? -10.257 0.086 16.603 1.00 76.19 83 THR A N 1
ATOM 627 C CA . THR A 1 83 ? -10.432 -1.161 17.352 1.00 76.19 83 THR A CA 1
ATOM 628 C C . THR A 1 83 ? -9.160 -2.017 17.249 1.00 76.19 83 THR A C 1
ATOM 630 O O . THR A 1 83 ? -8.398 -1.871 16.288 1.00 76.19 83 THR A O 1
ATOM 633 N N . PRO A 1 84 ? -8.888 -2.923 18.209 1.00 80.06 84 PRO A N 1
ATOM 634 C CA . PRO A 1 84 ? -7.673 -3.739 18.176 1.00 80.06 84 PRO A CA 1
ATOM 635 C C . PRO A 1 84 ? -7.458 -4.523 16.865 1.00 80.06 84 PRO A C 1
ATOM 637 O O . PRO A 1 84 ? -6.333 -4.495 16.366 1.00 80.06 84 PRO A O 1
ATOM 640 N N . PRO A 1 85 ? -8.489 -5.143 16.246 1.00 73.44 85 PRO A N 1
ATOM 641 C CA . PRO A 1 85 ? -8.323 -5.790 14.945 1.00 73.44 85 PRO A CA 1
ATOM 642 C C . PRO A 1 85 ? -7.907 -4.801 13.846 1.00 73.44 85 PRO A C 1
ATOM 644 O O . PRO A 1 85 ? -6.912 -5.016 13.162 1.00 73.44 85 PRO A O 1
ATOM 647 N N . LEU A 1 86 ? -8.598 -3.665 13.719 1.00 76.88 86 LEU A N 1
ATOM 648 C CA . LEU A 1 86 ? -8.306 -2.660 12.688 1.00 76.88 86 LEU A CA 1
ATOM 649 C C . LEU A 1 86 ? -6.907 -2.047 12.842 1.00 76.88 86 LEU A C 1
ATOM 651 O O . LEU A 1 86 ? -6.202 -1.831 11.853 1.00 76.88 86 LEU A O 1
ATOM 655 N N . ARG A 1 87 ? -6.466 -1.842 14.087 1.00 82.62 87 ARG A N 1
ATOM 656 C CA . ARG A 1 87 ? -5.094 -1.428 14.400 1.00 82.62 87 ARG A CA 1
ATOM 657 C C . ARG A 1 87 ? -4.068 -2.461 13.934 1.00 82.62 87 ARG A C 1
ATOM 659 O O . ARG A 1 87 ? -3.062 -2.076 13.349 1.00 82.62 87 ARG A O 1
ATOM 666 N N . SER A 1 88 ? -4.354 -3.751 14.129 1.00 79.81 88 SER A N 1
ATOM 667 C CA . SER A 1 88 ? -3.495 -4.839 13.651 1.00 79.81 88 SER A CA 1
ATOM 668 C C . SER A 1 88 ? -3.313 -4.794 12.131 1.00 79.81 88 SER A C 1
ATOM 670 O O . SER A 1 88 ? -2.179 -4.879 11.669 1.00 79.81 88 SER A O 1
ATOM 672 N N . VAL A 1 89 ? -4.380 -4.552 11.354 1.00 78.56 89 VAL A N 1
ATOM 673 C CA . VAL A 1 89 ? -4.268 -4.360 9.890 1.00 78.56 89 VAL A CA 1
ATOM 674 C C . VAL A 1 89 ? -3.346 -3.195 9.556 1.00 78.56 89 VAL A C 1
ATOM 676 O O . VAL A 1 89 ? -2.464 -3.338 8.716 1.00 78.56 89 VAL A O 1
ATOM 679 N N . GLY A 1 90 ? -3.510 -2.058 10.238 1.00 81.38 90 GLY A N 1
ATOM 680 C CA . GLY A 1 90 ? -2.669 -0.878 10.020 1.00 81.38 90 GLY A CA 1
ATOM 681 C C . GLY A 1 90 ? -1.189 -1.155 10.276 1.00 81.38 90 GLY A C 1
ATOM 682 O O . GLY A 1 90 ? -0.335 -0.739 9.492 1.00 81.38 90 GLY A O 1
ATOM 683 N N . ASP A 1 91 ? -0.878 -1.921 11.322 1.00 83.00 91 ASP A N 1
ATOM 684 C CA . ASP A 1 91 ? 0.492 -2.348 11.602 1.00 83.00 91 ASP A CA 1
ATOM 685 C C . ASP A 1 91 ? 1.029 -3.308 10.522 1.00 83.00 91 ASP A C 1
ATOM 687 O O . ASP A 1 91 ? 2.189 -3.182 10.130 1.00 83.00 91 ASP A O 1
ATOM 691 N N . GLN A 1 92 ? 0.212 -4.223 9.981 1.00 81.31 92 GLN A N 1
ATOM 692 C CA . GLN A 1 92 ? 0.641 -5.093 8.873 1.00 81.31 92 GLN A CA 1
ATOM 693 C C . GLN A 1 92 ? 0.854 -4.319 7.562 1.00 81.31 92 GLN A C 1
ATOM 695 O O . GLN A 1 92 ? 1.840 -4.569 6.871 1.00 81.31 92 GLN A O 1
ATOM 700 N N . LEU A 1 93 ? -0.007 -3.347 7.238 1.00 83.12 93 LEU A N 1
ATOM 701 C CA . LEU A 1 93 ? 0.174 -2.463 6.078 1.00 83.12 93 LEU A CA 1
ATOM 702 C C . LEU A 1 93 ? 1.445 -1.614 6.214 1.00 83.12 93 LEU A C 1
ATOM 704 O O . LEU A 1 93 ? 2.187 -1.454 5.248 1.00 83.12 93 LEU A O 1
ATOM 708 N N . THR A 1 94 ? 1.738 -1.130 7.424 1.00 85.94 94 THR A N 1
ATOM 709 C CA . THR A 1 94 ? 2.973 -0.382 7.711 1.00 85.94 94 THR A CA 1
ATOM 710 C C . THR A 1 94 ? 4.209 -1.254 7.486 1.00 85.94 94 THR A C 1
ATOM 712 O O . THR A 1 94 ? 5.143 -0.830 6.810 1.00 85.94 94 THR A O 1
ATOM 715 N N . LYS A 1 95 ? 4.207 -2.496 7.986 1.00 82.38 95 LYS A N 1
ATOM 716 C CA . LYS A 1 95 ? 5.307 -3.447 7.751 1.00 82.38 95 LYS A CA 1
ATOM 717 C C . LYS A 1 95 ? 5.473 -3.796 6.274 1.00 82.38 95 LYS A C 1
ATOM 719 O O . LYS A 1 95 ? 6.600 -3.884 5.795 1.00 82.38 95 LYS A O 1
ATOM 724 N N . LEU A 1 96 ? 4.369 -3.983 5.546 1.00 81.62 96 LEU A N 1
ATOM 725 C CA . LEU A 1 96 ? 4.382 -4.229 4.100 1.00 81.62 96 LEU A CA 1
ATOM 726 C C . LEU A 1 96 ? 5.077 -3.080 3.373 1.00 81.62 96 LEU A C 1
ATOM 728 O O . LEU A 1 96 ? 5.985 -3.314 2.575 1.00 81.62 96 LEU A O 1
ATOM 732 N N . LEU A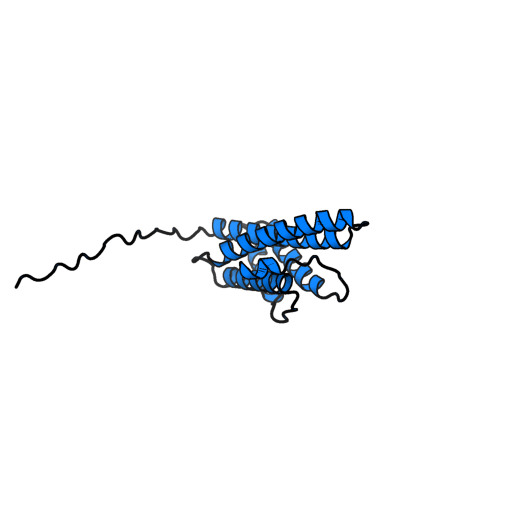 1 97 ? 4.693 -1.847 3.697 1.00 84.19 97 LEU A N 1
ATOM 733 C CA . LEU A 1 97 ? 5.285 -0.647 3.130 1.00 84.19 97 LEU A CA 1
ATOM 734 C C . LEU A 1 97 ? 6.783 -0.552 3.458 1.00 84.19 97 LEU A C 1
ATOM 736 O O . LEU A 1 97 ? 7.598 -0.417 2.552 1.00 84.19 97 LEU A O 1
ATOM 740 N N . GLN A 1 98 ? 7.171 -0.720 4.724 1.00 81.94 98 GLN A N 1
ATOM 741 C CA . GLN A 1 98 ? 8.579 -0.703 5.141 1.00 81.94 98 GLN A CA 1
ATOM 742 C C . GLN A 1 98 ? 9.408 -1.796 4.453 1.00 81.94 98 GLN A C 1
ATOM 744 O O . GLN A 1 98 ? 10.510 -1.528 3.972 1.00 81.94 98 GLN A O 1
ATOM 749 N N . THR A 1 99 ? 8.868 -3.010 4.338 1.00 79.75 99 THR A N 1
ATOM 750 C CA . THR A 1 99 ? 9.495 -4.130 3.617 1.00 79.75 99 THR A CA 1
ATOM 751 C C . THR A 1 99 ? 9.717 -3.777 2.149 1.00 79.75 99 THR A C 1
ATOM 753 O O . THR A 1 99 ? 10.807 -3.968 1.610 1.00 79.75 99 THR A O 1
ATOM 756 N N . ARG A 1 100 ? 8.693 -3.226 1.489 1.00 82.25 100 ARG A N 1
ATOM 757 C CA . ARG A 1 100 ? 8.777 -2.857 0.077 1.00 82.25 100 ARG A CA 1
ATOM 758 C C . ARG A 1 100 ? 9.777 -1.728 -0.173 1.00 82.25 100 ARG A C 1
ATOM 760 O O . ARG A 1 100 ? 10.543 -1.819 -1.132 1.00 82.25 100 ARG A O 1
ATOM 767 N N . LEU A 1 101 ? 9.759 -0.680 0.650 1.00 82.25 101 LEU A N 1
ATOM 768 C CA . LEU A 1 101 ? 10.593 0.510 0.458 1.00 82.25 101 LEU A CA 1
ATOM 769 C C . LEU A 1 101 ? 12.051 0.275 0.850 1.00 82.25 101 LEU A C 1
ATOM 771 O O . LEU A 1 101 ? 12.950 0.770 0.185 1.00 82.25 101 LEU A O 1
ATOM 775 N N . SER A 1 102 ? 12.311 -0.516 1.890 1.00 78.62 102 SER A N 1
ATOM 776 C CA . SER A 1 102 ? 13.686 -0.839 2.288 1.00 78.62 102 SER A CA 1
ATOM 777 C C . SER A 1 102 ? 14.374 -1.824 1.338 1.00 78.62 102 SER A C 1
ATOM 779 O O . SER A 1 102 ? 15.590 -1.992 1.406 1.00 78.62 102 SER A O 1
ATOM 781 N N . GLY A 1 103 ? 13.609 -2.533 0.499 1.00 65.75 103 GLY A N 1
ATOM 782 C CA . GLY A 1 103 ? 14.111 -3.676 -0.266 1.00 65.75 103 GLY A CA 1
ATOM 783 C C . GLY A 1 103 ? 14.590 -4.835 0.623 1.00 65.75 103 GLY A C 1
ATOM 784 O O . GLY A 1 103 ? 15.153 -5.808 0.117 1.00 65.75 103 GLY A O 1
ATOM 785 N N . ILE A 1 104 ? 14.381 -4.746 1.943 1.00 64.31 104 ILE A N 1
ATOM 786 C CA . ILE A 1 104 ? 14.743 -5.763 2.924 1.00 64.31 104 ILE A CA 1
ATOM 787 C C . ILE A 1 104 ? 13.508 -6.609 3.188 1.00 64.31 104 ILE A C 1
ATOM 789 O O . ILE A 1 104 ? 12.466 -6.124 3.615 1.00 64.31 104 ILE A O 1
ATOM 793 N N . TYR A 1 105 ? 13.648 -7.910 2.964 1.00 60.97 105 TYR A N 1
ATOM 794 C CA . TYR A 1 105 ? 12.598 -8.871 3.252 1.00 60.97 105 TYR A CA 1
ATOM 795 C C . TYR A 1 105 ? 12.363 -9.001 4.762 1.00 60.97 105 TYR A C 1
ATOM 797 O O . TYR A 1 105 ? 13.220 -9.521 5.484 1.00 60.97 105 TYR A O 1
ATOM 805 N N . GLU A 1 106 ? 11.180 -8.606 5.233 1.00 58.69 106 GLU A N 1
ATOM 806 C CA . GLU A 1 106 ? 10.779 -8.797 6.623 1.00 58.69 106 GLU A CA 1
ATOM 807 C C . GLU A 1 106 ? 9.891 -10.045 6.776 1.00 58.69 106 GLU A C 1
ATOM 809 O O . GLU A 1 106 ? 8.794 -10.146 6.230 1.00 58.69 106 GLU A O 1
ATOM 814 N N . ARG A 1 107 ? 10.361 -11.037 7.549 1.00 54.50 107 ARG A N 1
ATOM 815 C CA . ARG A 1 107 ? 9.626 -12.293 7.830 1.00 54.50 107 ARG A CA 1
ATOM 816 C C . ARG A 1 107 ? 8.426 -12.121 8.773 1.00 54.50 107 ARG A C 1
ATOM 818 O O . ARG A 1 107 ? 7.795 -13.114 9.119 1.00 54.50 107 ARG A O 1
ATOM 825 N N . THR A 1 108 ? 8.158 -10.907 9.242 1.00 63.25 108 THR A N 1
ATOM 826 C CA . THR A 1 108 ? 7.256 -10.607 10.367 1.00 63.25 108 THR A CA 1
ATOM 827 C C . THR A 1 108 ? 5.867 -10.135 9.931 1.00 63.25 108 THR A C 1
ATOM 829 O O . THR A 1 108 ? 5.068 -9.749 10.795 1.00 63.25 108 THR A O 1
ATOM 832 N N . ILE A 1 109 ? 5.581 -10.144 8.621 1.00 68.31 109 ILE A N 1
ATOM 833 C CA . ILE A 1 109 ? 4.248 -9.834 8.105 1.00 68.31 109 ILE A CA 1
ATOM 834 C C . ILE A 1 109 ? 3.338 -11.048 8.299 1.00 68.31 109 ILE A C 1
ATOM 836 O O . ILE A 1 109 ? 3.603 -12.137 7.787 1.00 68.31 109 ILE A O 1
ATOM 840 N N . ASP A 1 110 ? 2.270 -10.836 9.055 1.00 70.62 110 ASP A N 1
ATOM 841 C CA . ASP A 1 110 ? 1.288 -11.844 9.429 1.00 70.62 110 ASP A CA 1
ATOM 842 C C . ASP A 1 110 ? 0.095 -11.783 8.464 1.00 70.62 110 ASP A C 1
ATOM 844 O O . ASP A 1 110 ? -0.787 -10.928 8.579 1.00 70.62 110 ASP A O 1
ATOM 848 N N . ALA A 1 111 ? 0.104 -12.672 7.469 1.00 67.25 111 ALA A N 1
ATOM 849 C CA . ALA A 1 111 ? -0.968 -12.779 6.481 1.00 67.25 111 ALA A CA 1
ATOM 850 C C . ALA A 1 111 ? -2.263 -13.377 7.068 1.00 67.25 111 ALA A C 1
ATOM 852 O O . ALA A 1 111 ? -3.342 -13.156 6.506 1.00 67.25 111 ALA A O 1
ATOM 853 N N . ASP A 1 112 ? -2.170 -14.090 8.195 1.00 66.25 112 ASP A N 1
ATOM 854 C CA . ASP A 1 112 ? -3.323 -14.684 8.872 1.00 66.25 112 ASP A CA 1
ATOM 855 C C . ASP A 1 112 ? -4.127 -13.580 9.572 1.00 66.25 112 ASP A C 1
ATOM 857 O O . ASP A 1 112 ? -5.342 -13.513 9.409 1.00 66.25 112 ASP A O 1
ATOM 861 N N . ALA A 1 113 ? -3.451 -12.609 10.202 1.00 66.56 113 ALA A N 1
ATOM 862 C CA . ALA A 1 113 ? -4.096 -11.420 10.774 1.00 66.56 113 ALA A CA 1
ATOM 863 C C . ALA A 1 113 ? -4.902 -10.602 9.738 1.00 66.56 113 ALA A C 1
ATOM 865 O O . ALA A 1 113 ? -5.965 -10.061 10.054 1.00 66.56 113 ALA A O 1
ATOM 866 N N . ILE A 1 114 ? -4.421 -10.525 8.492 1.00 67.88 114 ILE A N 1
ATOM 867 C CA . ILE A 1 114 ? -5.121 -9.859 7.379 1.00 67.88 114 ILE A CA 1
ATOM 868 C C . ILE A 1 114 ? -6.331 -10.701 6.926 1.00 67.88 114 ILE A C 1
ATOM 870 O O . ILE A 1 114 ? -7.429 -10.166 6.759 1.00 67.88 114 ILE A O 1
ATOM 874 N N . SER A 1 115 ? -6.173 -12.023 6.800 1.00 66.06 115 SER A N 1
ATOM 875 C CA . SER A 1 115 ? -7.251 -12.940 6.383 1.00 66.06 115 SER A CA 1
ATOM 876 C C . SER A 1 115 ? -8.384 -13.071 7.412 1.00 66.06 115 SER A C 1
ATOM 878 O O . SER A 1 115 ? -9.565 -13.101 7.044 1.00 66.06 115 SER A O 1
ATOM 880 N N . ASP A 1 116 ? -8.055 -13.100 8.703 1.00 67.25 116 ASP A N 1
ATOM 881 C CA . ASP A 1 116 ? -9.025 -13.206 9.799 1.00 67.25 116 ASP A CA 1
ATOM 882 C C . ASP A 1 116 ? -9.949 -11.981 9.864 1.00 67.25 116 ASP A C 1
ATOM 884 O O . ASP A 1 116 ? -11.147 -12.089 10.155 1.00 67.25 116 ASP A O 1
ATOM 888 N N . ILE A 1 117 ? -9.434 -10.804 9.504 1.00 65.44 117 ILE A N 1
ATOM 889 C CA . ILE A 1 117 ? -10.219 -9.568 9.460 1.00 65.44 117 ILE A CA 1
ATOM 890 C C . ILE A 1 117 ? -11.080 -9.496 8.204 1.00 65.44 117 ILE A C 1
ATOM 892 O O . ILE A 1 117 ? -12.246 -9.118 8.310 1.00 65.44 117 ILE A O 1
ATOM 896 N N . GLY A 1 118 ? -10.588 -9.963 7.052 1.00 64.38 118 GLY A N 1
ATOM 897 C CA . GLY A 1 118 ? -11.429 -10.148 5.864 1.00 64.38 118 GLY A CA 1
ATOM 898 C C . GLY A 1 118 ? -12.626 -11.070 6.137 1.00 64.38 118 GLY A C 1
ATOM 899 O O . GLY A 1 118 ? -13.741 -10.812 5.679 1.00 64.38 118 GLY A O 1
ATOM 900 N N . THR A 1 119 ? -12.426 -12.106 6.957 1.00 64.44 119 THR A N 1
ATOM 901 C CA . THR A 1 119 ? -13.496 -13.013 7.401 1.00 64.44 119 THR A CA 1
ATOM 902 C C . THR A 1 119 ? -14.456 -12.327 8.377 1.00 64.44 119 THR A C 1
ATOM 904 O O . THR A 1 119 ? -15.671 -12.420 8.212 1.00 64.44 119 THR A O 1
ATOM 907 N N . THR A 1 120 ? -13.929 -11.573 9.345 1.00 63.09 120 THR A N 1
ATOM 908 C CA . THR A 1 120 ? -14.733 -10.812 10.319 1.00 63.09 120 THR A CA 1
ATOM 909 C C . THR A 1 120 ? -15.610 -9.754 9.633 1.00 63.09 120 THR A C 1
ATOM 911 O O . THR A 1 120 ? -16.789 -9.614 9.958 1.00 63.09 120 THR A O 1
ATOM 914 N N . ILE A 1 121 ? -15.075 -9.057 8.628 1.00 62.56 121 ILE A N 1
ATOM 915 C CA . ILE A 1 121 ? -15.793 -8.050 7.836 1.00 62.56 121 ILE A CA 1
ATOM 916 C C . ILE A 1 121 ? -16.874 -8.706 6.965 1.00 62.56 121 ILE A C 1
ATOM 918 O O . ILE A 1 121 ? -18.008 -8.236 6.971 1.00 62.56 121 ILE A O 1
ATOM 922 N N . LYS A 1 122 ? -16.583 -9.849 6.316 1.00 59.91 122 LYS A N 1
ATOM 923 C CA . LYS A 1 122 ? -17.576 -10.645 5.558 1.00 59.91 122 LYS A CA 1
ATOM 924 C C . LYS A 1 122 ? -18.811 -11.020 6.370 1.00 59.91 122 LYS A C 1
ATOM 926 O O . LYS A 1 122 ? -19.892 -11.173 5.808 1.00 59.91 122 LYS A O 1
ATOM 931 N N . THR A 1 123 ? -18.647 -11.224 7.675 1.00 56.50 123 THR A N 1
ATOM 932 C CA . THR A 1 123 ? -19.752 -11.623 8.553 1.00 56.50 123 THR A CA 1
ATOM 933 C C . THR A 1 123 ? -20.629 -10.461 9.019 1.00 56.50 123 THR A C 1
ATOM 935 O O . THR A 1 123 ? -21.702 -10.720 9.562 1.00 56.50 123 THR A O 1
ATOM 938 N N . ASN A 1 124 ? -20.239 -9.202 8.771 1.00 55.97 124 ASN A N 1
ATOM 939 C CA . ASN A 1 124 ? -21.094 -8.048 9.035 1.00 55.97 124 ASN A CA 1
ATOM 940 C C . ASN A 1 124 ? -21.776 -7.555 7.741 1.00 55.97 124 ASN A C 1
ATOM 942 O O . ASN A 1 124 ? -21.107 -7.030 6.853 1.00 55.97 124 ASN A O 1
ATOM 946 N N . PRO A 1 125 ? -23.116 -7.629 7.643 1.00 50.16 125 PRO A N 1
ATOM 947 C CA . PRO A 1 125 ? -23.869 -7.327 6.419 1.00 50.16 125 PRO A CA 1
ATOM 948 C C . PRO A 1 125 ? -23.872 -5.845 5.995 1.00 50.16 125 PRO A C 1
ATOM 950 O O . PRO A 1 125 ? -24.469 -5.515 4.976 1.00 50.16 125 PRO A O 1
ATOM 953 N N . GLY A 1 126 ? -23.244 -4.954 6.770 1.00 53.12 126 GLY A N 1
ATOM 954 C CA . GLY A 1 126 ? -23.089 -3.532 6.444 1.00 53.12 126 GLY A CA 1
ATOM 955 C C . GLY A 1 126 ? -21.767 -3.165 5.765 1.00 53.12 126 GLY A C 1
ATOM 956 O O . GLY A 1 126 ? -21.594 -2.002 5.426 1.00 53.12 126 GLY A O 1
ATOM 957 N N . HIS A 1 127 ? -20.836 -4.109 5.589 1.00 56.75 127 HIS A N 1
ATOM 958 C CA . HIS A 1 127 ? -19.507 -3.813 5.050 1.00 56.75 127 HIS A CA 1
ATOM 959 C C . HIS A 1 127 ? -19.374 -4.265 3.600 1.00 56.75 127 HIS A C 1
ATOM 961 O O . HIS A 1 127 ? -19.891 -5.313 3.208 1.00 56.75 127 HIS A O 1
ATOM 967 N N . ASP A 1 128 ? -18.666 -3.455 2.817 1.00 58.59 128 ASP A N 1
ATOM 968 C CA . ASP A 1 128 ? -18.551 -3.616 1.377 1.00 58.59 128 ASP A CA 1
ATOM 969 C C . ASP A 1 128 ? -17.764 -4.889 1.017 1.00 58.59 128 ASP A C 1
ATOM 971 O O . ASP A 1 128 ? -16.646 -5.127 1.483 1.00 58.59 128 ASP A O 1
ATOM 975 N N . THR A 1 129 ? -18.346 -5.713 0.147 1.00 60.53 129 THR A N 1
ATOM 976 C CA . THR A 1 129 ? -17.691 -6.859 -0.506 1.00 60.53 129 THR A CA 1
ATOM 977 C C . THR A 1 129 ? -16.335 -6.468 -1.103 1.00 60.53 129 THR A C 1
ATOM 979 O O . THR A 1 129 ? -15.395 -7.264 -1.060 1.00 60.53 129 THR A O 1
ATOM 982 N N . ARG A 1 130 ? -16.218 -5.221 -1.581 1.00 63.41 130 ARG A N 1
ATOM 983 C CA . ARG A 1 130 ? -14.991 -4.625 -2.117 1.00 63.41 130 ARG A CA 1
ATOM 984 C C . ARG A 1 130 ? -13.849 -4.582 -1.100 1.00 63.41 130 ARG A C 1
ATOM 986 O O . ARG A 1 130 ? -12.722 -4.919 -1.447 1.00 63.41 130 ARG A O 1
ATOM 993 N N . LEU A 1 131 ? -14.115 -4.230 0.159 1.00 64.38 131 LEU A N 1
ATOM 994 C CA . LEU A 1 131 ? -13.088 -4.167 1.206 1.00 64.38 131 LEU A CA 1
ATOM 995 C C . LEU A 1 131 ? -12.474 -5.545 1.479 1.00 64.38 131 LEU A C 1
ATOM 997 O O . LEU A 1 131 ? -11.290 -5.668 1.781 1.00 64.38 131 LEU A O 1
ATOM 1001 N N . VAL A 1 132 ? -13.262 -6.608 1.333 1.00 64.38 132 VAL A N 1
ATOM 1002 C CA . VAL A 1 132 ? -12.774 -7.973 1.543 1.00 64.38 132 VAL A CA 1
ATOM 1003 C C . VAL A 1 132 ? -11.927 -8.456 0.367 1.00 64.38 132 VAL A C 1
ATOM 1005 O O . VAL A 1 132 ? -10.937 -9.154 0.583 1.00 64.38 132 VAL A O 1
ATOM 1008 N N . GLU A 1 133 ? -12.287 -8.082 -0.861 1.00 65.88 133 GLU A N 1
ATOM 1009 C CA . GLU A 1 133 ? -11.458 -8.321 -2.051 1.00 65.88 133 GLU A CA 1
ATOM 1010 C C . GLU A 1 133 ? -10.125 -7.571 -1.941 1.00 65.88 133 GLU A C 1
ATOM 1012 O O . GLU A 1 133 ? -9.069 -8.171 -2.124 1.00 65.88 133 GLU A O 1
ATOM 1017 N N . LEU A 1 134 ? -10.161 -6.312 -1.495 1.00 65.38 134 LEU A N 1
ATOM 1018 C CA . LEU A 1 134 ? -8.969 -5.513 -1.212 1.00 65.38 134 LEU A CA 1
ATOM 1019 C C . LEU A 1 134 ? -8.086 -6.159 -0.133 1.00 65.38 134 LEU A C 1
ATOM 1021 O O . LEU A 1 134 ? -6.875 -6.244 -0.271 1.00 65.38 134 LEU A O 1
ATOM 1025 N N . ILE A 1 135 ? -8.653 -6.680 0.949 1.00 67.06 135 ILE A N 1
ATOM 1026 C CA . ILE A 1 135 ? -7.859 -7.371 1.976 1.00 67.06 135 ILE A CA 1
ATOM 1027 C C . ILE A 1 135 ? -7.228 -8.662 1.418 1.00 67.06 135 ILE A C 1
ATOM 1029 O O . ILE A 1 135 ? -6.064 -8.963 1.702 1.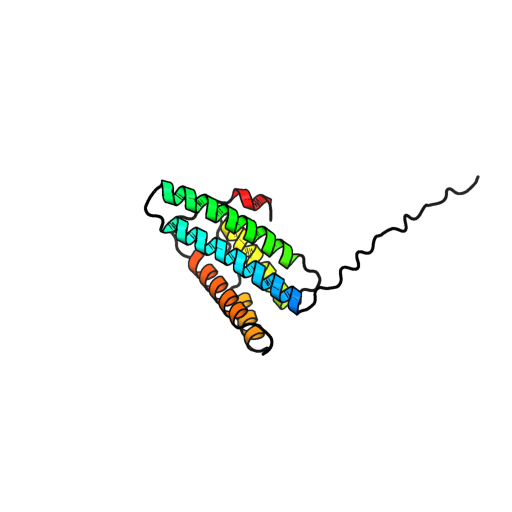00 67.06 135 ILE A O 1
ATOM 1033 N N . ALA A 1 136 ? -7.964 -9.410 0.592 1.00 66.69 136 ALA A N 1
ATOM 1034 C CA . ALA A 1 136 ? -7.482 -10.643 -0.026 1.00 66.69 136 ALA A CA 1
ATOM 1035 C C . ALA A 1 136 ? -6.355 -10.396 -1.041 1.00 66.69 136 ALA A C 1
ATOM 1037 O O . ALA A 1 136 ? -5.365 -11.130 -1.047 1.00 66.69 136 ALA A O 1
ATOM 1038 N N . ASP A 1 137 ? -6.456 -9.348 -1.855 1.00 68.38 137 ASP A N 1
ATOM 1039 C CA . ASP A 1 137 ? -5.432 -9.014 -2.842 1.00 68.38 137 ASP A CA 1
ATOM 1040 C C . ASP A 1 137 ? -4.142 -8.487 -2.164 1.00 68.38 137 ASP A C 1
ATOM 1042 O O . ASP A 1 137 ? -3.038 -8.731 -2.658 1.00 68.38 137 ASP A O 1
ATOM 1046 N N . VAL A 1 138 ? -4.234 -7.850 -0.982 1.00 67.44 138 VAL A N 1
ATOM 1047 C CA . VAL A 1 138 ? -3.063 -7.420 -0.195 1.00 67.44 138 VAL A CA 1
ATOM 1048 C C . VAL A 1 138 ? -2.365 -8.659 0.351 1.00 67.44 138 VAL A C 1
ATOM 1050 O O . VAL A 1 138 ? -1.142 -8.775 0.259 1.00 67.44 138 VAL A O 1
ATOM 1053 N N . ALA A 1 139 ? -3.133 -9.629 0.855 1.00 65.69 139 ALA A N 1
ATOM 1054 C CA . ALA A 1 139 ? -2.598 -10.924 1.260 1.00 65.69 139 ALA A CA 1
ATOM 1055 C C . ALA A 1 139 ? -1.946 -11.671 0.080 1.00 65.69 139 ALA A C 1
ATOM 1057 O O . ALA A 1 139 ? -0.856 -12.228 0.228 1.00 65.69 139 ALA A O 1
ATOM 1058 N N . ALA A 1 140 ? -2.547 -11.637 -1.114 1.00 65.81 140 ALA A N 1
ATOM 1059 C CA . ALA A 1 140 ? -1.957 -12.217 -2.319 1.00 65.81 140 ALA A CA 1
ATOM 1060 C C . ALA A 1 140 ? -0.636 -11.529 -2.696 1.00 65.81 140 ALA A C 1
ATOM 1062 O O . ALA A 1 140 ? 0.330 -12.202 -3.061 1.00 65.81 140 ALA A O 1
ATOM 1063 N N . PHE A 1 141 ? -0.545 -10.208 -2.539 1.00 67.75 141 PHE A N 1
ATOM 1064 C CA . PHE A 1 141 ? 0.702 -9.490 -2.759 1.00 67.75 141 PHE A CA 1
ATOM 1065 C C . PHE A 1 141 ? 1.780 -9.847 -1.745 1.00 67.75 141 PHE A C 1
ATOM 1067 O O . PHE A 1 141 ? 2.916 -10.078 -2.147 1.00 67.75 141 PHE A O 1
ATOM 1074 N N . LEU A 1 142 ? 1.436 -9.986 -0.461 1.00 64.69 142 LEU A N 1
ATOM 1075 C CA . LEU A 1 142 ? 2.363 -10.485 0.562 1.00 64.69 142 LEU A CA 1
ATOM 1076 C C . LEU A 1 142 ? 2.953 -11.849 0.198 1.00 64.69 142 LEU A C 1
ATOM 1078 O O . LEU A 1 142 ? 4.113 -12.139 0.499 1.00 64.69 142 LEU A O 1
ATOM 1082 N N . LEU A 1 143 ? 2.176 -12.676 -0.500 1.00 63.31 143 LEU A N 1
ATOM 1083 C CA . LEU A 1 143 ? 2.651 -13.932 -1.066 1.00 63.31 143 LEU A CA 1
ATOM 1084 C C . LEU A 1 143 ? 3.459 -13.733 -2.363 1.00 63.31 143 LEU A C 1
ATOM 1086 O O . LEU A 1 143 ? 4.352 -14.534 -2.627 1.00 63.31 143 LEU A O 1
ATOM 1090 N N . TYR A 1 144 ? 3.200 -12.682 -3.148 1.00 61.72 144 TYR A N 1
ATOM 1091 C CA . TYR A 1 144 ? 3.884 -12.360 -4.410 1.00 61.72 144 TYR A CA 1
ATOM 1092 C C . TYR A 1 144 ? 5.285 -11.748 -4.230 1.00 61.72 144 TYR A C 1
ATOM 1094 O O . TYR A 1 144 ? 6.193 -12.110 -4.979 1.00 61.72 144 TYR A O 1
ATOM 1102 N N . ILE A 1 145 ? 5.528 -10.927 -3.193 1.00 61.91 145 ILE A N 1
ATOM 1103 C CA . ILE A 1 145 ? 6.882 -10.403 -2.865 1.00 61.91 145 ILE A CA 1
ATOM 1104 C C . ILE A 1 145 ? 7.892 -11.535 -2.568 1.00 61.91 145 ILE A C 1
ATOM 1106 O O . ILE A 1 145 ? 9.092 -11.301 -2.443 1.00 61.91 145 ILE A O 1
ATOM 1110 N N . ARG A 1 146 ? 7.425 -12.789 -2.479 1.00 54.16 146 ARG A N 1
ATOM 1111 C CA . ARG A 1 146 ? 8.224 -13.995 -2.239 1.00 54.16 146 ARG A CA 1
ATOM 1112 C C . ARG A 1 146 ? 8.983 -14.540 -3.449 1.00 54.16 146 ARG A C 1
ATOM 1114 O O . ARG A 1 146 ? 9.586 -15.601 -3.304 1.00 54.16 146 ARG A O 1
ATOM 1121 N N . GLN A 1 147 ? 8.963 -13.914 -4.626 1.00 56.62 147 GLN A N 1
ATOM 1122 C CA . GLN A 1 147 ? 9.630 -14.495 -5.798 1.00 56.62 147 GLN A CA 1
ATOM 1123 C C . GLN A 1 147 ? 11.005 -13.855 -6.074 1.00 56.62 147 GLN A C 1
ATOM 1125 O O . GLN A 1 147 ? 11.070 -12.706 -6.518 1.00 56.62 147 GLN A O 1
ATOM 1130 N N . PRO A 1 148 ? 12.120 -14.587 -5.854 1.00 55.34 148 PRO A N 1
ATOM 1131 C CA . PRO A 1 148 ? 13.454 -14.130 -6.230 1.00 55.34 148 PRO A CA 1
ATOM 1132 C C . PRO A 1 148 ? 13.518 -13.817 -7.729 1.00 55.34 148 PRO A C 1
ATOM 1134 O O . PRO A 1 148 ? 13.030 -14.599 -8.543 1.00 55.34 148 PRO A O 1
ATOM 1137 N N . GLY A 1 149 ? 14.161 -12.707 -8.097 1.00 60.06 149 GLY A N 1
ATOM 1138 C CA . GLY A 1 149 ? 14.408 -12.345 -9.499 1.00 60.06 149 GLY A CA 1
ATOM 1139 C C . GLY A 1 149 ? 13.404 -11.371 -10.126 1.00 60.06 149 GLY A C 1
ATOM 1140 O O . GLY A 1 149 ? 13.601 -10.976 -11.274 1.00 60.06 149 GLY A O 1
ATOM 1141 N N . HIS A 1 150 ? 12.375 -10.927 -9.397 1.00 63.56 150 HIS A N 1
ATOM 1142 C CA . HIS A 1 150 ? 11.529 -9.817 -9.849 1.00 63.56 150 HIS A CA 1
ATOM 1143 C C . HIS A 1 150 ? 12.233 -8.476 -9.634 1.00 63.56 150 HIS A C 1
ATOM 1145 O O . HIS A 1 150 ? 12.437 -8.045 -8.502 1.00 63.56 150 HIS A O 1
ATOM 1151 N N . LEU A 1 151 ? 12.602 -7.810 -10.732 1.00 65.50 151 LEU A N 1
ATOM 1152 C CA . LEU A 1 151 ? 13.113 -6.438 -10.705 1.00 65.50 151 LEU A CA 1
ATOM 1153 C C . LEU A 1 151 ? 11.974 -5.469 -10.369 1.00 65.50 151 LEU A C 1
ATOM 1155 O O . LEU A 1 151 ? 11.030 -5.324 -11.148 1.00 65.50 151 LEU A O 1
ATOM 1159 N N . GLN A 1 152 ? 12.094 -4.804 -9.225 1.00 76.94 152 GLN A N 1
ATOM 1160 C CA . GLN A 1 152 ? 11.188 -3.755 -8.762 1.00 76.94 152 GLN A CA 1
ATOM 1161 C C . GLN A 1 152 ? 11.843 -2.377 -8.949 1.00 76.94 152 GLN A C 1
ATOM 1163 O O . GLN A 1 152 ? 13.074 -2.289 -8.931 1.00 76.94 152 GLN A O 1
ATOM 1168 N N . PRO A 1 153 ? 11.058 -1.303 -9.147 1.00 80.44 153 PRO A N 1
ATOM 1169 C CA . PRO A 1 153 ? 11.601 0.048 -9.130 1.00 80.44 153 PRO A CA 1
ATOM 1170 C C . PRO A 1 153 ? 12.161 0.360 -7.732 1.00 80.44 153 PRO A C 1
ATOM 1172 O O . PRO A 1 153 ? 11.509 0.076 -6.721 1.00 80.44 153 PRO A O 1
ATOM 1175 N N . ASP A 1 154 ? 13.374 0.914 -7.681 1.00 84.50 154 ASP A N 1
ATOM 1176 C CA . ASP A 1 154 ? 13.956 1.436 -6.443 1.00 84.50 154 ASP A CA 1
ATOM 1177 C C . ASP A 1 154 ? 13.230 2.723 -6.049 1.00 84.50 154 ASP A C 1
ATOM 1179 O O . ASP A 1 154 ? 13.283 3.718 -6.761 1.00 84.50 154 ASP A O 1
ATOM 1183 N N . VAL A 1 155 ? 12.511 2.663 -4.936 1.00 83.06 155 VAL A N 1
ATOM 1184 C CA . VAL A 1 155 ? 11.750 3.781 -4.364 1.00 83.06 155 VAL A CA 1
ATOM 1185 C C . VAL A 1 155 ? 12.150 3.995 -2.900 1.00 83.06 155 VAL A C 1
ATOM 1187 O O . VAL A 1 155 ? 11.370 4.506 -2.100 1.00 83.06 155 VAL A O 1
ATOM 1190 N N . SER A 1 156 ? 13.361 3.563 -2.527 1.00 83.56 156 SER A N 1
ATOM 1191 C CA . SER A 1 156 ? 13.836 3.562 -1.139 1.00 83.56 156 SER A CA 1
ATOM 1192 C C . SER A 1 156 ? 13.994 4.954 -0.523 1.00 83.56 156 SER A C 1
ATOM 1194 O O . SER A 1 156 ? 13.916 5.079 0.699 1.00 83.56 156 SER A O 1
ATOM 1196 N N . ASP A 1 157 ? 14.100 6.007 -1.340 1.00 83.31 157 ASP A N 1
ATOM 1197 C CA . ASP A 1 157 ? 14.103 7.408 -0.891 1.00 83.31 157 ASP A CA 1
ATOM 1198 C C . ASP A 1 157 ? 12.867 7.760 -0.035 1.00 83.31 157 ASP A C 1
ATOM 1200 O O . ASP A 1 157 ? 12.952 8.547 0.913 1.00 83.31 157 ASP A O 1
ATOM 1204 N N . LEU A 1 158 ? 11.732 7.104 -0.301 1.00 81.38 158 LEU A N 1
ATOM 1205 C CA . LEU A 1 158 ? 10.477 7.282 0.435 1.00 81.38 158 LEU A CA 1
ATOM 1206 C C . LEU A 1 158 ? 10.511 6.713 1.864 1.00 81.38 158 LEU A C 1
ATOM 1208 O O . LEU A 1 158 ? 9.645 7.037 2.672 1.00 81.38 158 LEU A O 1
ATOM 1212 N N . LEU A 1 159 ? 11.498 5.879 2.214 1.00 79.31 159 LEU A N 1
ATOM 1213 C CA . LEU A 1 159 ? 11.587 5.259 3.543 1.00 79.31 159 LEU A CA 1
ATOM 1214 C C . LEU A 1 159 ? 11.774 6.292 4.667 1.00 79.31 159 LEU A C 1
ATOM 1216 O O . LEU A 1 159 ? 11.416 6.028 5.808 1.00 79.31 159 LEU A O 1
ATOM 1220 N N . SER A 1 160 ? 12.328 7.466 4.356 1.00 74.19 160 SER A N 1
ATOM 1221 C CA . SER A 1 160 ? 12.544 8.538 5.337 1.00 74.19 160 SER A CA 1
ATOM 1222 C C . SER A 1 160 ? 11.259 9.251 5.789 1.00 74.19 160 SER A C 1
ATOM 1224 O O . SER A 1 160 ? 11.299 10.012 6.757 1.00 74.19 160 SER A O 1
ATOM 1226 N N . GLU A 1 161 ? 10.132 8.999 5.114 1.00 63.09 161 GLU A N 1
ATOM 1227 C CA . GLU A 1 161 ? 8.857 9.704 5.301 1.00 63.09 161 GLU A CA 1
ATOM 1228 C C . GLU A 1 161 ? 7.819 8.916 6.134 1.00 63.09 161 GLU A C 1
ATOM 1230 O O . GLU A 1 161 ? 6.732 9.437 6.398 1.00 63.09 161 GLU A O 1
ATOM 1235 N N . ILE A 1 162 ? 8.130 7.678 6.550 1.00 59.81 162 ILE A N 1
ATOM 1236 C CA . ILE A 1 162 ? 7.212 6.715 7.208 1.00 59.81 162 ILE A CA 1
ATOM 1237 C C . ILE A 1 162 ? 7.724 6.312 8.590 1.00 59.81 162 ILE A C 1
ATOM 1239 O O . ILE A 1 162 ? 6.900 6.284 9.535 1.00 59.81 162 ILE A O 1
#

Foldseek 3Di:
DDDDDDPPPPPPPPPPPPQDDPVRLLVLLLQLLVLVVQLVVLQVQLQPQPDPVSNVVSLVSNLVSLLSNLVSLVVSLPRPNDDPLSNLVSVLSVVVSLCVLQVPHDPPRDLVSLLVVLVVQVPDPPHDPVSSVSSVVVSVVNVVSPDPPRDGRRNNVCNVVD

Secondary structure (DSSP, 8-state):
-PPP-------------PPPPHHHHHHHHHHHHHHHHHHHHHHHHHHT-SSHHHHHHHHHHHHHHHHHHHHHHHHHHT-TT--HHHHHHHHHHHHHHHHHHH----TT--HHHHHHHHHHHHTSTTS-HHHHHHHHHHHHHHHHTT-TT------GGGGGG-

pLDDT: mean 71.55, std 16.28, range [33.56, 93.19]

Organism: NCBI:txid245187